Protein AF-A0A3A9GTU8-F1 (afdb_monomer)

Foldseek 3Di:
DVVVVVLVVVVVVVVCVLVVVLVVCVVPDDPVVNVVVVVVSVVVVVVSVVVVVVVVVVVPPPPPQDW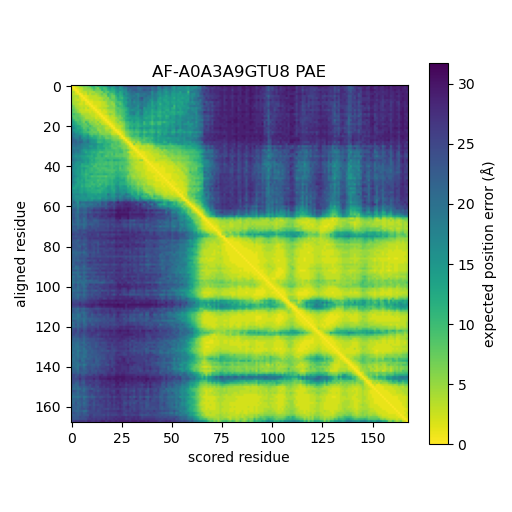DKDKAAFPDPVVLVVQLVVLLVVVVWDFDQDPNATWTWHDDQPPAWIKIWHWDQDPNNMIMITIWTGHVVGDIGYLDDDDPRVPSSVVNVVSVVVSNVRRD

pLDDT: mean 76.27, std 14.03, range [44.06, 95.0]

Nearest PDB structures (foldseek):
  4yom-assembly1_A  TM=5.605E-01  e=1.573E-02  Mus musculus
  2zfd-assembly1_B  TM=4.516E-01  e=8.638E-02  Arabidopsis thaliana
  3a3d-assembly1_A  TM=2.991E-01  e=1.726E+00  Haemophilus influenzae
  3a3e-assembly1_B  TM=2.883E-01  e=1.941E+00  Haemophilus influenzae
  3a3e-assembly1_A  TM=2.982E-01  e=3.293E+00  Haemophilus influenzae

Radius of gyration: 27.7 Å; Cα contacts (8 Å, |Δi|>4): 184; chains: 1; bounding box: 57×59×62 Å

Secondary structure (DSSP, 8-state):
-HHHHHHHHHHHHHHHHHHHHHHHHTTTS-HHHHHHHHHHHHHHHHHHHHHHHHHHHHTT-------EEEEEE-S-HHHHHHHHHHHHHHTT-EEEEETTEEEEEE--SSSS-EEEEEEEEETTTEEEEEEEEE-TTSPEE-S--SSS-HHHHHHHHHHHHHHHHHH-

Mean predicted aligned error: 14.88 Å

Structure (mmCIF, N/CA/C/O backbone):
data_AF-A0A3A9GTU8-F1
#
_entry.id   AF-A0A3A9GTU8-F1
#
loop_
_atom_site.group_PDB
_atom_site.id
_atom_site.type_symbol
_atom_site.label_atom_id
_atom_site.label_alt_id
_atom_site.label_comp_id
_atom_site.label_asym_id
_atom_site.label_entity_id
_atom_site.label_seq_id
_atom_site.pdbx_PDB_ins_code
_atom_site.Cartn_x
_atom_site.Cartn_y
_atom_site.Cartn_z
_atom_site.occupancy
_atom_site.B_iso_or_equiv
_atom_site.auth_seq_id
_atom_site.auth_comp_id
_atom_site.auth_asym_id
_atom_site.auth_atom_id
_atom_site.pdbx_PDB_model_num
ATOM 1 N N . MET A 1 1 ? 17.494 8.283 -14.395 1.00 52.06 1 MET A N 1
ATOM 2 C CA . MET A 1 1 ? 18.569 9.184 -13.925 1.00 52.06 1 MET A CA 1
ATOM 3 C C . MET A 1 1 ? 19.730 9.273 -14.920 1.00 52.06 1 MET A C 1
ATOM 5 O O . MET A 1 1 ? 20.149 10.380 -15.207 1.00 52.06 1 MET A O 1
ATOM 9 N N . PHE A 1 2 ? 20.178 8.163 -15.529 1.00 45.41 2 PHE A N 1
ATOM 10 C CA . PHE A 1 2 ? 21.281 8.154 -16.514 1.00 45.41 2 PHE A CA 1
ATOM 11 C C . PHE A 1 2 ? 21.041 8.960 -17.810 1.00 45.41 2 PHE A C 1
ATOM 13 O O . PHE A 1 2 ? 21.950 9.645 -18.264 1.00 45.41 2 PHE A O 1
ATOM 20 N N . LEU A 1 3 ? 19.826 8.956 -18.382 1.00 48.44 3 LEU A N 1
ATOM 21 C CA . LEU A 1 3 ? 19.546 9.724 -19.612 1.00 48.44 3 LEU A CA 1
ATOM 22 C C . LEU A 1 3 ? 19.610 11.252 -19.424 1.00 48.44 3 LEU A C 1
ATOM 24 O O . LEU A 1 3 ? 19.945 11.962 -20.365 1.00 48.44 3 LEU A O 1
ATOM 28 N N . ILE A 1 4 ? 19.324 11.750 -18.217 1.00 54.72 4 ILE A N 1
ATOM 29 C CA . ILE A 1 4 ? 19.334 13.190 -17.905 1.00 54.72 4 ILE A CA 1
ATOM 30 C C . ILE A 1 4 ? 20.779 13.695 -17.815 1.00 54.72 4 ILE A C 1
ATOM 32 O O . ILE A 1 4 ? 21.096 14.767 -18.319 1.00 54.72 4 ILE A O 1
ATOM 36 N N . GLY A 1 5 ? 21.677 12.890 -17.234 1.00 55.88 5 GLY A N 1
ATOM 37 C CA . GLY A 1 5 ? 23.100 13.222 -17.165 1.00 55.88 5 GLY A CA 1
ATOM 38 C C . GLY A 1 5 ? 23.725 13.359 -18.553 1.00 55.88 5 GLY A C 1
ATOM 39 O O . GLY A 1 5 ? 24.437 14.324 -18.805 1.00 55.88 5 GLY A O 1
ATOM 40 N N . LEU A 1 6 ? 23.392 12.453 -19.480 1.00 58.66 6 LEU A N 1
ATOM 41 C CA . LEU A 1 6 ? 23.924 12.492 -20.844 1.00 58.66 6 LEU A CA 1
ATOM 42 C C . LEU A 1 6 ? 23.378 13.682 -21.654 1.00 58.66 6 LEU A C 1
ATOM 44 O O . LEU A 1 6 ? 24.142 14.320 -22.373 1.00 58.66 6 LEU A O 1
ATOM 48 N N . SER A 1 7 ? 22.092 14.032 -21.505 1.00 57.00 7 SER A N 1
ATOM 49 C CA . SER A 1 7 ? 21.511 15.191 -22.201 1.00 57.00 7 SER A CA 1
ATOM 50 C C . SER A 1 7 ? 22.038 16.524 -21.665 1.00 57.00 7 SER A C 1
ATOM 52 O O . SER A 1 7 ? 22.280 17.441 -22.444 1.00 57.00 7 SER A O 1
ATOM 54 N N . MET A 1 8 ? 22.249 16.638 -20.349 1.00 57.69 8 MET A N 1
ATOM 55 C CA . MET A 1 8 ? 22.841 17.837 -19.747 1.00 57.69 8 MET A CA 1
ATOM 56 C C . MET A 1 8 ? 24.321 17.984 -20.107 1.00 57.69 8 MET A C 1
ATOM 58 O O . MET A 1 8 ? 24.771 19.098 -20.363 1.00 57.69 8 MET A O 1
ATOM 62 N N . LEU A 1 9 ? 25.064 16.873 -20.196 1.00 60.81 9 LEU A N 1
ATOM 63 C CA . LEU A 1 9 ? 26.456 16.884 -20.643 1.00 60.81 9 LEU A CA 1
ATOM 64 C C . LEU A 1 9 ? 26.561 17.314 -22.115 1.00 60.81 9 LEU A C 1
ATOM 66 O O . LEU A 1 9 ? 27.358 18.188 -22.437 1.00 60.81 9 LEU A O 1
ATOM 70 N N . LEU A 1 10 ? 25.710 16.766 -22.991 1.00 61.25 10 LEU A N 1
ATOM 71 C CA . LEU A 1 10 ? 25.649 17.150 -24.405 1.00 61.25 10 LEU A CA 1
ATOM 72 C C . LEU A 1 10 ? 25.266 18.624 -24.579 1.00 61.25 10 LEU A C 1
ATOM 74 O O . LEU A 1 10 ? 25.889 19.318 -25.375 1.00 61.25 10 LEU A O 1
ATOM 78 N N . PHE A 1 11 ? 24.312 19.134 -23.795 1.00 62.25 11 PHE A N 1
ATOM 79 C CA . PHE A 1 11 ? 23.950 20.551 -23.842 1.00 62.25 11 PHE A CA 1
ATOM 80 C C . PHE A 1 11 ? 25.057 21.462 -23.300 1.00 62.25 11 PHE A C 1
ATOM 82 O O . PHE A 1 11 ? 25.298 22.524 -23.863 1.00 62.25 11 PHE A O 1
ATOM 89 N N . SER A 1 12 ? 25.776 21.045 -22.254 1.00 62.19 12 SER A N 1
ATOM 90 C CA . SER A 1 12 ? 26.930 21.788 -21.736 1.00 62.19 12 SER A CA 1
ATOM 91 C C . SER A 1 12 ? 28.069 21.836 -22.754 1.00 62.19 12 SER A C 1
ATOM 93 O O . SER A 1 12 ? 28.661 22.892 -22.952 1.00 62.19 12 SER A O 1
ATOM 95 N N . ILE A 1 13 ? 28.358 20.718 -23.426 1.00 63.81 13 ILE A N 1
ATOM 96 C CA . ILE A 1 13 ? 29.386 20.651 -24.472 1.00 63.81 13 ILE A CA 1
ATOM 97 C C . ILE A 1 13 ? 28.963 21.508 -25.670 1.00 63.81 13 ILE A C 1
ATOM 99 O O . ILE A 1 13 ? 29.754 22.321 -26.137 1.00 63.81 13 ILE A O 1
ATOM 103 N N . CYS A 1 14 ? 27.706 21.413 -26.120 1.00 61.31 14 CYS A N 1
ATOM 104 C CA . CYS A 1 14 ? 27.183 22.272 -27.181 1.00 61.31 14 CYS A CA 1
ATOM 105 C C . CYS A 1 14 ? 27.200 23.753 -26.782 1.00 61.31 14 CYS A C 1
ATOM 107 O O . CYS A 1 14 ? 27.621 24.570 -27.582 1.00 61.31 14 CYS A O 1
ATOM 109 N N . SER A 1 15 ? 26.828 24.120 -25.556 1.00 62.31 15 SER A N 1
ATOM 110 C CA . SER A 1 15 ? 26.856 25.515 -25.094 1.00 62.31 15 SER A CA 1
ATOM 111 C C . SER A 1 15 ? 28.278 26.088 -25.092 1.00 62.31 15 SER A C 1
ATOM 113 O O . SER A 1 15 ? 28.510 27.169 -25.623 1.00 62.31 15 SER A O 1
ATOM 115 N N . VAL A 1 16 ? 29.269 25.330 -24.605 1.00 59.97 16 VAL A N 1
ATOM 116 C CA . VAL A 1 16 ? 30.681 25.749 -24.641 1.00 59.97 16 VAL A CA 1
ATOM 117 C C . VAL A 1 16 ? 31.177 25.882 -26.084 1.00 59.97 16 VAL A C 1
ATOM 119 O O . VAL A 1 16 ? 31.799 26.881 -26.428 1.00 59.97 16 VAL A O 1
ATOM 122 N N . VAL A 1 17 ? 30.846 24.932 -26.959 1.00 61.59 17 VAL A N 1
ATOM 123 C CA . VAL A 1 17 ? 31.201 24.983 -28.386 1.00 61.59 17 VAL A CA 1
ATOM 124 C C . VAL A 1 17 ? 30.539 26.187 -29.078 1.00 61.59 17 VAL A C 1
ATOM 126 O O . VAL A 1 17 ? 31.209 26.918 -29.801 1.00 61.59 17 VAL A O 1
ATOM 129 N N . PHE A 1 18 ? 29.267 26.473 -28.798 1.00 59.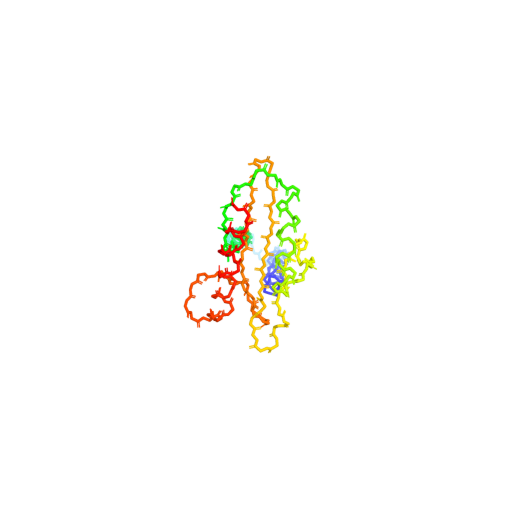53 18 PHE A N 1
ATOM 130 C CA . PHE A 1 18 ? 28.536 27.611 -29.367 1.00 59.53 18 PHE A CA 1
ATOM 131 C C . PHE A 1 18 ? 28.901 28.967 -28.743 1.00 59.53 18 PHE A C 1
ATOM 133 O O . PHE A 1 18 ? 28.657 29.980 -29.384 1.00 59.53 18 PHE A O 1
ATOM 140 N N . CYS A 1 19 ? 29.494 29.030 -27.547 1.00 59.28 19 CYS A N 1
ATOM 141 C CA . CYS A 1 19 ? 30.000 30.280 -26.962 1.00 59.28 19 CYS A CA 1
ATOM 142 C C . CYS A 1 19 ? 31.454 30.573 -27.361 1.00 59.28 19 CYS A C 1
ATOM 144 O O . CYS A 1 19 ? 31.814 31.733 -27.553 1.00 59.28 19 CYS A O 1
ATOM 146 N N . VAL A 1 20 ? 32.292 29.541 -27.511 1.00 59.38 20 VAL A N 1
ATOM 147 C CA . VAL A 1 20 ? 33.724 29.695 -27.824 1.00 59.38 20 VAL A CA 1
ATOM 148 C C . VAL A 1 20 ? 33.960 29.883 -29.326 1.00 59.38 20 VAL A C 1
ATOM 150 O O . VAL A 1 20 ? 34.835 30.657 -29.711 1.00 59.38 20 VAL A O 1
ATOM 153 N N . ILE A 1 21 ? 33.158 29.245 -30.189 1.00 60.31 21 ILE A N 1
ATOM 154 C CA . ILE A 1 21 ? 33.299 29.377 -31.647 1.00 60.31 21 ILE A CA 1
ATOM 155 C C . ILE A 1 21 ? 33.042 30.818 -32.129 1.00 60.31 21 ILE A C 1
ATOM 157 O O . ILE A 1 21 ? 33.896 31.342 -32.842 1.00 60.31 21 ILE A O 1
ATOM 161 N N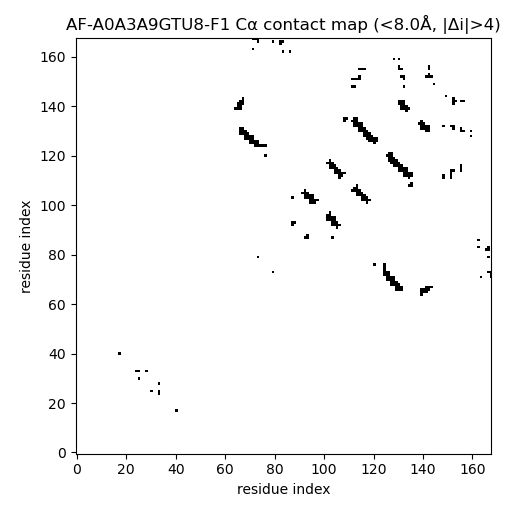 . PRO A 1 22 ? 31.967 31.527 -31.730 1.00 56.47 22 PRO A N 1
ATOM 162 C CA . PRO A 1 22 ? 31.764 32.920 -32.133 1.00 56.47 22 PRO A CA 1
ATOM 163 C C . PRO A 1 22 ? 32.879 33.850 -31.649 1.00 56.47 22 PRO A C 1
ATOM 165 O O . PRO A 1 22 ? 33.265 34.751 -32.386 1.00 56.47 22 PRO A O 1
ATOM 168 N N . LEU A 1 23 ? 33.443 33.593 -30.460 1.00 57.34 23 LEU A N 1
ATOM 169 C CA . LEU A 1 23 ? 34.553 34.369 -29.894 1.00 57.34 23 LEU A CA 1
ATOM 170 C C . LEU A 1 23 ? 35.857 34.213 -30.704 1.00 57.34 23 LEU A C 1
ATOM 172 O O . LEU A 1 23 ? 36.655 35.143 -30.796 1.00 57.34 23 LEU A O 1
ATOM 176 N N . PHE A 1 24 ? 36.068 33.046 -31.321 1.00 55.31 24 PHE A N 1
ATOM 177 C CA . PHE A 1 24 ? 37.182 32.800 -32.244 1.00 55.31 24 PHE A CA 1
ATOM 178 C C . PHE A 1 24 ? 36.911 33.346 -33.658 1.00 55.31 24 PHE A C 1
ATOM 180 O O . PHE A 1 24 ? 37.821 33.845 -34.323 1.00 55.31 24 PHE A O 1
ATOM 187 N N . LEU A 1 25 ? 35.658 33.300 -34.118 1.00 55.06 25 LEU A N 1
ATOM 188 C CA . LEU A 1 25 ? 35.251 33.793 -35.440 1.00 55.06 25 LEU A CA 1
ATOM 189 C C . LEU A 1 25 ? 35.268 35.329 -35.530 1.00 55.06 25 LEU A C 1
ATOM 191 O O . LEU A 1 25 ? 35.516 35.868 -36.608 1.00 55.06 25 LEU A O 1
ATOM 195 N N . THR A 1 26 ? 35.108 36.049 -34.411 1.00 57.25 26 THR A N 1
ATOM 196 C CA . THR A 1 26 ? 35.245 37.519 -34.368 1.00 57.25 26 THR A CA 1
ATOM 197 C C . THR A 1 26 ? 36.651 38.030 -34.696 1.00 57.25 26 THR A C 1
ATOM 199 O O . THR A 1 26 ? 36.802 39.211 -34.998 1.00 57.25 26 THR A O 1
ATOM 202 N N . GLY A 1 27 ? 37.673 37.165 -34.658 1.00 59.22 27 GLY A N 1
ATOM 203 C CA . GLY A 1 27 ? 39.050 37.515 -35.023 1.00 59.22 27 GLY A CA 1
ATOM 204 C C . GLY A 1 27 ? 39.421 37.255 -36.488 1.00 59.22 27 GLY A C 1
ATOM 205 O O . GLY A 1 27 ? 40.486 37.688 -36.915 1.00 59.22 27 GLY A O 1
ATOM 206 N N . THR A 1 28 ? 38.587 36.540 -37.255 1.00 58.59 28 THR A N 1
ATOM 207 C CA . THR A 1 28 ? 38.963 36.014 -38.588 1.00 58.59 28 THR A CA 1
ATOM 208 C C . THR A 1 28 ? 37.931 36.256 -39.693 1.00 58.59 28 THR A C 1
ATOM 210 O O . THR A 1 28 ? 38.286 36.189 -40.868 1.00 58.59 28 THR A O 1
ATOM 213 N N . LEU A 1 29 ? 36.674 36.572 -39.358 1.00 60.91 29 LEU A N 1
ATOM 214 C CA . LEU A 1 29 ? 35.593 36.797 -40.326 1.00 60.91 29 LEU A CA 1
ATOM 215 C C . LEU A 1 29 ? 35.184 38.269 -40.428 1.00 60.91 29 LEU A C 1
ATOM 217 O O . LEU A 1 29 ? 35.202 39.011 -39.447 1.00 60.91 29 LEU A O 1
ATOM 221 N N . SER A 1 30 ? 34.774 38.685 -41.634 1.00 67.94 30 SER A N 1
ATOM 222 C CA . SER A 1 30 ? 34.242 40.032 -41.871 1.00 67.94 30 SER A CA 1
ATOM 223 C C . SER A 1 30 ? 33.013 40.299 -40.994 1.00 67.94 30 SER A C 1
ATOM 225 O O . SER A 1 30 ? 32.159 39.424 -40.821 1.00 67.94 30 SER A O 1
ATOM 227 N N . LYS A 1 31 ? 32.899 41.535 -40.489 1.00 64.69 31 LYS A N 1
ATOM 228 C CA . LYS A 1 31 ? 31.788 42.011 -39.645 1.00 64.69 31 LYS A CA 1
ATOM 229 C C . LYS A 1 31 ? 30.419 41.760 -40.283 1.00 64.69 31 LYS A C 1
ATOM 231 O O . LYS A 1 31 ? 29.464 41.467 -39.567 1.00 64.69 31 LYS A O 1
ATOM 236 N N . ASP A 1 32 ? 30.352 41.794 -41.612 1.00 69.75 32 ASP A N 1
ATOM 237 C CA . ASP A 1 32 ? 29.121 41.551 -42.364 1.00 69.75 32 ASP A CA 1
ATOM 238 C C . ASP A 1 32 ? 28.647 40.101 -42.210 1.00 69.75 32 ASP A C 1
ATOM 240 O O . ASP A 1 32 ? 27.475 39.856 -41.948 1.00 69.75 32 ASP A O 1
ATOM 244 N N . ILE A 1 33 ? 29.560 39.127 -42.266 1.00 66.69 33 ILE A N 1
ATOM 245 C CA . ILE A 1 33 ? 29.230 37.698 -42.132 1.00 66.69 33 ILE A CA 1
ATOM 246 C C . ILE A 1 33 ? 28.790 37.379 -40.698 1.00 66.69 33 ILE A C 1
ATOM 248 O O . ILE A 1 33 ? 27.854 36.609 -40.483 1.00 66.69 33 ILE A O 1
ATOM 252 N N . ILE A 1 34 ? 29.424 38.014 -39.710 1.00 64.62 34 ILE A N 1
ATOM 253 C CA . ILE A 1 34 ? 29.072 37.862 -38.293 1.00 64.62 34 ILE A CA 1
ATOM 254 C C . ILE A 1 34 ? 27.650 38.383 -38.035 1.00 64.62 34 ILE A C 1
ATOM 256 O O . ILE A 1 34 ? 26.880 37.730 -37.328 1.00 64.62 34 ILE A O 1
ATOM 260 N N . ALA A 1 35 ? 27.268 39.505 -38.653 1.00 68.44 35 ALA A N 1
ATOM 261 C CA . ALA A 1 35 ? 25.926 40.070 -38.530 1.00 68.44 35 ALA A CA 1
ATOM 262 C C . ALA A 1 35 ? 24.828 39.134 -39.070 1.00 68.44 35 ALA A C 1
ATOM 264 O O . ALA A 1 35 ? 23.750 39.065 -38.482 1.00 68.44 35 ALA A O 1
ATOM 265 N N . TYR A 1 36 ? 25.109 38.363 -40.128 1.00 70.25 36 TYR A N 1
ATOM 266 C CA . TYR A 1 36 ? 24.171 37.364 -40.659 1.00 70.25 36 TYR A CA 1
ATOM 267 C C . TYR A 1 36 ? 24.106 36.080 -39.824 1.00 70.25 36 TYR A C 1
ATOM 269 O O . TYR A 1 36 ? 23.062 35.430 -39.770 1.00 70.25 36 TYR A O 1
ATOM 277 N N . LEU A 1 37 ? 25.199 35.708 -39.154 1.00 66.94 37 LEU A N 1
ATOM 278 C CA . LEU A 1 37 ? 25.303 34.432 -38.445 1.00 66.94 37 LEU A CA 1
ATOM 279 C C . LEU A 1 37 ? 24.798 34.505 -36.989 1.00 66.94 37 LEU A C 1
ATOM 281 O O . LEU A 1 37 ? 24.222 33.541 -36.482 1.00 66.94 37 LEU A O 1
ATOM 285 N N . MET A 1 38 ? 24.943 35.659 -36.326 1.00 69.75 38 MET A N 1
ATOM 286 C CA . MET A 1 38 ? 24.437 35.897 -34.964 1.00 69.75 38 MET A CA 1
ATOM 287 C C . MET A 1 38 ? 22.936 35.601 -34.759 1.00 69.75 38 MET A C 1
ATOM 289 O O . MET A 1 38 ? 22.613 34.915 -33.785 1.00 69.75 38 MET A O 1
ATOM 293 N N . PRO A 1 39 ? 22.000 36.049 -35.623 1.00 76.81 39 PRO A N 1
ATOM 294 C CA . PRO A 1 39 ? 20.579 35.768 -35.419 1.00 76.81 39 PRO A CA 1
ATOM 295 C C . PRO A 1 39 ? 20.265 34.272 -35.535 1.00 76.81 39 PRO A C 1
ATOM 297 O O . PRO A 1 39 ? 19.444 33.764 -34.775 1.00 76.81 39 PRO A O 1
ATOM 300 N N . PHE A 1 40 ? 20.956 33.540 -36.415 1.00 75.56 40 PHE A N 1
ATOM 301 C CA . PHE A 1 40 ? 20.782 32.093 -36.565 1.00 75.56 40 PHE A CA 1
ATOM 302 C C . PHE A 1 40 ? 21.184 31.335 -35.290 1.00 75.56 40 PHE A C 1
ATOM 304 O O . PHE A 1 40 ? 20.450 30.465 -34.816 1.00 75.56 40 PHE A O 1
ATOM 311 N N . PHE A 1 41 ? 22.308 31.717 -34.678 1.00 72.69 41 PHE A N 1
ATOM 312 C CA . PHE A 1 41 ? 22.745 31.143 -33.406 1.00 72.69 41 PHE A CA 1
ATOM 313 C C . PHE A 1 41 ? 21.819 31.486 -32.239 1.00 72.69 41 PHE A C 1
ATOM 315 O O . PHE A 1 41 ? 21.546 30.620 -31.405 1.00 72.69 41 PHE A O 1
ATOM 322 N N . ALA A 1 42 ? 21.282 32.707 -32.205 1.00 76.19 42 ALA A N 1
ATOM 323 C CA . ALA A 1 42 ? 20.292 33.093 -31.207 1.00 76.19 42 ALA A CA 1
ATOM 324 C C . ALA A 1 42 ? 19.030 32.217 -31.303 1.00 76.19 42 ALA A C 1
ATOM 326 O O . ALA A 1 42 ? 18.565 31.705 -30.287 1.00 76.19 42 ALA A O 1
ATOM 327 N N . VAL A 1 43 ? 18.518 31.961 -32.514 1.00 80.56 43 VAL A N 1
ATOM 328 C CA . VAL A 1 43 ? 17.347 31.086 -32.715 1.00 80.56 43 VAL A CA 1
ATOM 329 C C . VAL A 1 43 ? 17.616 29.655 -32.236 1.00 80.56 43 VAL A C 1
ATOM 331 O O . VAL A 1 43 ? 16.786 29.087 -31.525 1.00 80.56 43 VAL A O 1
ATOM 334 N N . LEU A 1 44 ? 18.781 29.082 -32.554 1.00 75.50 44 LEU A N 1
ATOM 335 C CA . LEU A 1 44 ? 19.155 27.738 -32.092 1.00 75.50 44 LEU A CA 1
ATOM 336 C C . LEU A 1 44 ? 19.223 27.642 -30.562 1.00 75.50 44 LEU A C 1
ATOM 338 O O . LEU A 1 44 ? 18.762 26.654 -29.985 1.00 75.50 44 LEU A O 1
ATOM 342 N N . PHE A 1 45 ? 19.741 28.678 -29.900 1.00 75.75 45 PHE A N 1
ATOM 343 C CA . PHE A 1 45 ? 19.804 28.729 -28.442 1.00 75.75 45 PHE A CA 1
ATOM 344 C C . PHE A 1 45 ? 18.408 28.781 -27.806 1.00 75.75 45 PHE A C 1
ATOM 346 O O . PHE A 1 45 ? 18.138 28.049 -26.853 1.00 75.75 45 PHE A O 1
ATOM 353 N N . ILE A 1 46 ? 17.493 29.581 -28.367 1.00 79.12 46 ILE A N 1
ATOM 354 C CA . ILE A 1 46 ? 16.103 29.662 -27.893 1.00 79.12 46 ILE A CA 1
ATOM 355 C C . ILE A 1 46 ? 15.382 28.319 -28.062 1.00 79.12 46 ILE A C 1
ATOM 357 O O . ILE A 1 46 ? 14.731 27.859 -27.124 1.00 79.12 46 ILE A O 1
ATOM 361 N N . ILE A 1 47 ? 15.539 27.646 -29.206 1.00 76.88 47 ILE A N 1
ATOM 362 C CA . ILE A 1 47 ? 14.937 26.323 -29.440 1.00 76.88 47 ILE A CA 1
ATOM 363 C C . ILE A 1 47 ? 15.472 25.296 -28.429 1.00 76.88 47 ILE A C 1
ATOM 365 O O . ILE A 1 47 ? 14.692 24.545 -27.838 1.00 76.88 47 ILE A O 1
ATOM 369 N N . GLY A 1 48 ? 16.785 25.293 -28.177 1.00 74.44 48 GLY A N 1
ATOM 370 C CA . GLY A 1 48 ? 17.408 24.417 -27.182 1.00 74.44 48 GLY A CA 1
ATOM 371 C C . GLY A 1 48 ? 16.900 24.674 -25.759 1.00 74.44 48 GLY A C 1
ATOM 372 O O . GLY A 1 48 ? 16.530 23.734 -25.053 1.00 74.44 48 GLY A O 1
ATOM 373 N N . ALA A 1 49 ? 16.812 25.944 -25.353 1.00 75.69 49 ALA A N 1
ATOM 374 C CA . ALA A 1 49 ? 16.314 26.337 -24.037 1.00 75.69 49 ALA A CA 1
ATOM 375 C C . ALA A 1 49 ? 14.836 25.951 -23.829 1.00 75.69 49 ALA A C 1
ATOM 377 O O . ALA A 1 49 ? 14.484 25.405 -22.782 1.00 75.69 49 ALA A O 1
ATOM 378 N N . VAL A 1 50 ? 13.980 26.160 -24.838 1.00 79.56 50 VAL A N 1
ATOM 379 C CA . VAL A 1 50 ? 12.559 25.765 -24.801 1.00 79.56 50 VAL A CA 1
ATOM 380 C C . VAL A 1 50 ? 12.407 24.242 -24.730 1.00 79.56 50 VAL A C 1
ATOM 382 O O . VAL A 1 50 ? 11.593 23.743 -23.952 1.00 79.56 50 VAL A O 1
ATOM 385 N N . GLY A 1 51 ? 13.223 23.487 -25.475 1.00 73.19 51 GLY A N 1
ATOM 386 C CA . GLY A 1 51 ? 13.232 22.022 -25.422 1.00 73.19 51 GLY A CA 1
ATOM 387 C C . GLY A 1 51 ? 13.586 21.479 -24.033 1.00 73.19 51 GLY A C 1
ATOM 388 O O . GLY A 1 51 ? 12.915 20.579 -23.526 1.00 73.19 51 GLY A O 1
ATOM 389 N N . ILE A 1 52 ? 14.587 22.067 -23.372 1.00 68.19 52 ILE A N 1
ATOM 390 C CA . ILE A 1 52 ? 14.958 21.698 -21.996 1.00 68.19 52 ILE A CA 1
ATOM 391 C C . ILE A 1 52 ? 13.844 22.056 -21.011 1.00 68.19 52 ILE A C 1
ATOM 393 O O . ILE A 1 52 ? 13.507 21.237 -20.155 1.00 68.19 52 ILE A O 1
ATOM 397 N N . ALA A 1 53 ? 13.242 23.242 -21.143 1.00 68.00 53 ALA A N 1
ATOM 398 C CA . ALA A 1 53 ? 12.138 23.668 -20.289 1.00 68.00 53 ALA A CA 1
ATOM 399 C C . ALA A 1 53 ? 10.930 22.718 -20.399 1.00 68.00 53 ALA A C 1
ATOM 401 O O . ALA A 1 53 ? 10.379 22.304 -19.380 1.00 68.00 53 ALA A O 1
ATOM 402 N N . LEU A 1 54 ? 10.569 22.286 -21.613 1.00 64.06 54 LEU A N 1
ATOM 403 C CA . LEU A 1 54 ? 9.499 21.306 -21.842 1.00 64.06 54 LEU A CA 1
ATOM 404 C C . LEU A 1 54 ? 9.806 19.942 -21.204 1.00 64.06 54 LEU A C 1
ATOM 406 O O . LEU A 1 54 ? 8.930 19.340 -20.580 1.00 64.06 54 LEU A O 1
ATOM 410 N N . MET A 1 55 ? 11.052 19.471 -21.299 1.00 61.00 55 MET A N 1
ATOM 411 C CA . MET A 1 55 ? 11.479 18.212 -20.674 1.00 61.00 55 MET A CA 1
ATOM 412 C C . MET A 1 55 ? 11.489 18.299 -19.138 1.00 61.00 55 MET A C 1
ATOM 414 O O . MET A 1 55 ? 11.102 17.341 -18.468 1.00 61.00 55 MET A O 1
ATOM 418 N N . ALA A 1 56 ? 11.867 19.449 -18.569 1.00 60.75 56 ALA A N 1
ATOM 419 C CA . ALA A 1 56 ? 11.815 19.695 -17.127 1.00 60.75 56 ALA A CA 1
ATOM 420 C C . ALA A 1 56 ? 10.371 19.711 -16.596 1.00 60.75 56 ALA A C 1
ATOM 422 O O . ALA A 1 56 ? 10.090 19.117 -15.553 1.00 60.75 56 ALA A O 1
ATOM 423 N N . VAL A 1 57 ? 9.436 20.315 -17.340 1.00 58.62 57 VAL A N 1
ATOM 424 C CA . VAL A 1 57 ? 8.005 20.317 -16.991 1.00 58.62 57 VAL A CA 1
ATOM 425 C C . VAL A 1 57 ? 7.398 18.913 -17.134 1.00 58.62 57 VAL A C 1
ATOM 427 O O . VAL A 1 57 ? 6.618 18.490 -16.279 1.00 58.62 57 VAL A O 1
ATOM 430 N N . GLY A 1 58 ? 7.811 18.138 -18.144 1.00 53.41 58 GLY A N 1
ATOM 431 C CA . GLY A 1 58 ? 7.341 16.764 -18.367 1.00 53.41 58 GLY A CA 1
ATOM 432 C C . GLY A 1 58 ? 7.713 15.767 -17.259 1.00 53.41 58 GLY A C 1
ATOM 433 O O . GLY A 1 58 ? 6.986 14.800 -17.026 1.00 53.41 58 GLY A O 1
ATOM 434 N N . LEU A 1 59 ? 8.803 16.003 -16.521 1.00 49.22 59 LEU A N 1
ATOM 435 C CA . LEU A 1 59 ? 9.241 15.131 -15.421 1.00 49.22 59 LEU A CA 1
ATOM 436 C C . LEU A 1 59 ? 8.515 15.388 -14.093 1.00 49.22 59 LEU A C 1
ATOM 438 O O . LEU A 1 59 ? 8.642 14.582 -13.170 1.00 49.22 59 LEU A O 1
ATOM 442 N N . CYS A 1 60 ? 7.703 16.445 -13.998 1.00 48.38 60 CYS A N 1
ATOM 443 C CA . CYS A 1 60 ? 6.855 16.692 -12.830 1.00 48.38 60 CYS A CA 1
ATOM 444 C C . CYS A 1 60 ? 5.488 15.989 -12.928 1.00 48.38 60 CYS A C 1
ATOM 446 O O . CYS A 1 60 ? 4.571 16.256 -12.151 1.00 48.38 60 CYS A O 1
ATOM 448 N N . VAL A 1 61 ? 5.333 15.030 -13.845 1.00 45.94 61 VAL A N 1
ATOM 449 C CA . VAL A 1 61 ? 4.247 14.055 -13.746 1.00 45.94 61 VAL A CA 1
ATOM 450 C C . VAL A 1 61 ? 4.620 13.077 -12.634 1.00 45.94 61 VAL A C 1
ATOM 452 O O . VAL A 1 61 ? 5.231 12.034 -12.872 1.00 45.94 61 VAL A O 1
ATOM 455 N N . LYS A 1 62 ? 4.242 13.404 -11.390 1.00 44.06 62 LYS A N 1
ATOM 456 C CA . LYS A 1 62 ? 4.106 12.411 -10.314 1.00 44.06 62 LYS A CA 1
ATOM 457 C C . LYS A 1 62 ? 3.324 11.239 -10.906 1.00 44.06 62 LYS A C 1
ATOM 459 O O . LYS A 1 62 ? 2.124 11.366 -11.146 1.00 44.06 62 LYS A O 1
ATOM 464 N N . ARG A 1 63 ? 3.986 10.109 -11.186 1.00 47.78 63 ARG A N 1
ATOM 465 C CA . ARG A 1 63 ? 3.290 8.874 -11.566 1.00 47.7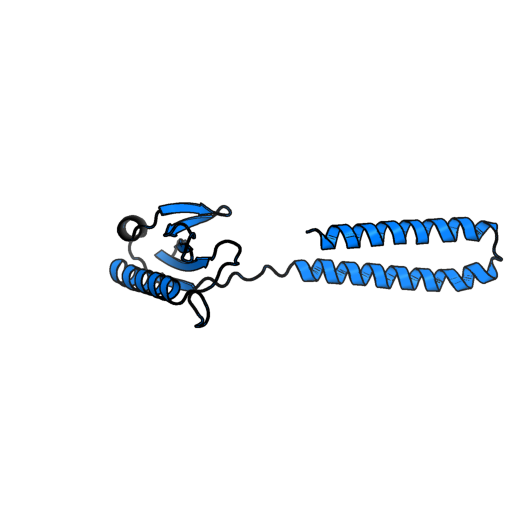8 63 ARG A CA 1
ATOM 466 C C . ARG A 1 63 ? 2.288 8.592 -10.459 1.00 47.78 63 ARG A C 1
ATOM 468 O O . ARG A 1 63 ? 2.675 8.243 -9.348 1.00 47.78 63 ARG A O 1
ATOM 475 N N . LYS A 1 64 ? 1.007 8.805 -10.757 1.00 47.44 64 LYS A N 1
ATOM 476 C CA . LYS A 1 64 ? -0.098 8.519 -9.853 1.00 47.44 64 LYS A CA 1
ATOM 477 C C . LYS A 1 64 ? -0.073 7.019 -9.596 1.00 47.44 64 LYS A C 1
ATOM 479 O O . LYS A 1 64 ? -0.436 6.229 -10.465 1.00 47.44 64 LYS A O 1
ATOM 484 N N . ILE A 1 65 ? 0.447 6.642 -8.437 1.00 60.06 65 ILE A N 1
ATOM 485 C CA . ILE A 1 65 ? 0.503 5.259 -7.990 1.00 60.06 65 ILE A CA 1
ATOM 486 C C . ILE A 1 65 ? -0.948 4.783 -7.882 1.00 60.06 65 ILE A C 1
ATOM 488 O O . ILE A 1 65 ? -1.741 5.353 -7.132 1.00 60.06 65 ILE A O 1
ATOM 492 N N . LYS A 1 66 ? -1.327 3.784 -8.681 1.00 70.25 66 LYS A N 1
ATOM 493 C CA . LYS A 1 66 ? -2.673 3.212 -8.639 1.00 70.25 66 LYS A CA 1
ATOM 494 C C . LYS A 1 66 ? -2.707 2.211 -7.485 1.00 70.25 66 LYS A C 1
ATOM 496 O O . LYS A 1 66 ? -2.332 1.059 -7.655 1.00 70.25 66 LYS A O 1
ATOM 501 N N . ARG A 1 67 ? -3.081 2.670 -6.292 1.00 86.00 67 ARG A N 1
ATOM 502 C CA . ARG A 1 67 ? -3.448 1.804 -5.160 1.00 86.00 67 ARG A CA 1
ATOM 503 C C . ARG A 1 67 ? -4.968 1.706 -5.125 1.00 86.00 67 ARG A C 1
ATOM 505 O O . ARG A 1 67 ? -5.655 2.674 -5.454 1.00 86.00 67 ARG A O 1
ATOM 512 N N . THR A 1 68 ? -5.500 0.549 -4.753 1.00 86.69 68 THR A N 1
ATOM 513 C CA . THR A 1 68 ? -6.945 0.400 -4.561 1.00 86.69 68 THR A CA 1
ATOM 514 C C . THR A 1 68 ? -7.277 0.840 -3.145 1.00 86.69 68 THR A C 1
ATOM 516 O O . THR A 1 68 ? -6.881 0.171 -2.196 1.00 86.69 68 THR A O 1
ATOM 519 N N . THR A 1 69 ? -7.978 1.963 -3.003 1.00 88.25 69 THR A N 1
ATOM 520 C CA . THR A 1 69 ? -8.337 2.530 -1.698 1.00 88.25 69 THR A CA 1
ATOM 521 C C . THR A 1 69 ? -9.825 2.378 -1.445 1.00 88.25 69 THR A C 1
ATOM 523 O O . THR A 1 69 ? -10.636 2.761 -2.288 1.00 88.25 69 THR A O 1
ATOM 526 N N . VAL A 1 70 ? -10.184 1.871 -0.268 1.00 87.62 70 VAL A N 1
ATOM 527 C CA . VAL A 1 70 ? -11.567 1.834 0.205 1.00 87.62 70 VAL A CA 1
ATOM 528 C C . VAL A 1 70 ? -11.708 2.682 1.462 1.00 87.62 70 VAL A C 1
ATOM 530 O O . VAL A 1 70 ? -10.825 2.684 2.320 1.00 87.62 70 VAL A O 1
ATOM 533 N N . LYS A 1 71 ? -12.811 3.428 1.537 1.00 88.62 71 LYS A N 1
ATOM 534 C CA . LYS A 1 71 ? -13.153 4.282 2.675 1.00 88.62 71 LYS A CA 1
ATOM 535 C C . LYS A 1 71 ? -14.086 3.528 3.612 1.00 88.62 71 LYS A C 1
ATOM 537 O O . LYS A 1 71 ? -15.034 2.901 3.144 1.00 88.62 71 LYS A O 1
ATOM 542 N N . VAL A 1 72 ? -13.823 3.619 4.907 1.00 85.88 72 VAL A N 1
ATOM 543 C CA . VAL A 1 72 ? -14.569 2.937 5.966 1.00 85.88 72 VAL A CA 1
ATOM 544 C C . VAL A 1 72 ? -14.878 3.958 7.055 1.00 85.88 72 VAL A C 1
ATOM 546 O O . VAL A 1 72 ? -13.966 4.620 7.543 1.00 85.88 72 VAL A O 1
ATOM 549 N N . ALA A 1 73 ? -16.150 4.129 7.408 1.00 83.62 73 ALA A N 1
ATOM 550 C CA . ALA A 1 73 ? -16.530 4.966 8.543 1.00 83.62 73 ALA A CA 1
ATOM 551 C C . ALA A 1 73 ? -16.286 4.189 9.844 1.00 83.62 73 ALA A C 1
ATOM 553 O O . ALA A 1 73 ? -16.618 3.010 9.927 1.00 83.62 73 ALA A O 1
ATOM 554 N N . CYS A 1 74 ? -15.697 4.832 10.850 1.00 79.31 74 CYS A N 1
ATOM 555 C CA . CYS A 1 74 ? -15.292 4.200 12.103 1.00 79.31 74 CYS A CA 1
ATOM 556 C C . CYS A 1 74 ? -15.820 5.009 13.288 1.00 79.31 74 CYS A C 1
ATOM 558 O O . CYS A 1 74 ? -15.550 6.195 13.398 1.00 79.31 74 CYS A O 1
ATOM 560 N N . SER A 1 75 ? -16.537 4.387 14.219 1.00 73.69 75 SER A N 1
ATOM 561 C CA . SER A 1 75 ? -17.080 5.085 15.396 1.00 73.69 75 SER A CA 1
ATOM 562 C C . SER A 1 75 ? -16.002 5.472 16.422 1.00 73.69 75 SER A C 1
ATOM 564 O O . SER A 1 75 ? -16.078 6.540 17.030 1.00 73.69 75 SER A O 1
ATOM 566 N N . GLN A 1 76 ? -14.992 4.615 16.606 1.00 80.75 76 GLN A N 1
ATOM 567 C CA . GLN A 1 76 ? -13.895 4.777 17.568 1.00 80.75 76 GLN A CA 1
ATOM 568 C C . GLN A 1 76 ? -12.553 4.432 16.904 1.00 80.75 76 GLN A C 1
ATOM 570 O O . GLN A 1 76 ? -12.289 3.267 16.590 1.00 80.75 76 GLN A O 1
ATOM 575 N N . ILE A 1 77 ? -11.689 5.432 16.694 1.00 82.62 77 ILE A N 1
ATOM 576 C CA . ILE A 1 77 ? -10.408 5.267 15.979 1.00 82.62 77 ILE A CA 1
ATOM 577 C C . ILE A 1 77 ? -9.459 4.312 16.721 1.00 82.62 77 ILE A C 1
ATOM 579 O O . ILE A 1 77 ? -8.907 3.405 16.104 1.00 82.62 77 ILE A O 1
ATOM 583 N N . GLU A 1 78 ? -9.290 4.468 18.036 1.00 85.56 78 GLU A N 1
ATOM 584 C CA . GLU A 1 78 ? -8.316 3.685 18.816 1.00 85.56 78 GLU A CA 1
ATOM 585 C C . GLU A 1 78 ? -8.671 2.193 18.883 1.00 85.56 78 GLU A C 1
ATOM 587 O O . GLU A 1 78 ? -7.817 1.320 18.699 1.00 85.56 78 GLU A O 1
ATOM 592 N N . GLU A 1 79 ? -9.950 1.883 19.109 1.00 86.75 79 GLU A N 1
ATOM 593 C CA . GLU A 1 79 ? -10.441 0.505 19.103 1.00 86.75 79 GLU A CA 1
ATOM 594 C C . GLU A 1 79 ? -10.316 -0.115 17.708 1.00 86.75 79 GLU A C 1
ATOM 596 O O . GLU A 1 79 ? -9.837 -1.244 17.565 1.00 86.75 79 GLU A O 1
ATOM 601 N N . THR A 1 80 ? -10.672 0.650 16.673 1.00 87.56 80 THR A N 1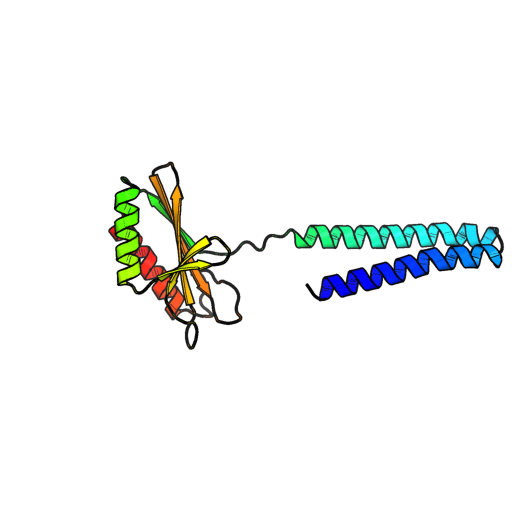
ATOM 602 C CA . THR A 1 80 ? -10.534 0.230 15.277 1.00 87.56 80 THR A CA 1
ATOM 603 C C . THR A 1 80 ? -9.081 -0.078 14.937 1.00 87.56 80 THR A C 1
ATOM 605 O O . THR A 1 80 ? -8.786 -1.138 14.389 1.00 87.56 80 THR A O 1
ATOM 608 N N . GLN A 1 81 ? -8.148 0.800 15.304 1.00 88.38 81 GLN A N 1
ATOM 609 C CA . GLN A 1 81 ? -6.724 0.616 15.038 1.00 88.38 81 GLN A CA 1
ATOM 610 C C . GLN A 1 81 ? -6.185 -0.673 15.671 1.00 88.38 81 GLN A C 1
ATOM 612 O O . GLN A 1 81 ? -5.394 -1.386 15.042 1.00 88.38 81 GLN A O 1
ATOM 617 N N . ARG A 1 82 ? -6.638 -1.010 16.885 1.00 90.31 82 ARG A N 1
ATOM 618 C CA . ARG A 1 82 ? -6.280 -2.263 17.561 1.00 90.31 82 ARG A CA 1
ATOM 619 C C . ARG A 1 82 ? -6.818 -3.481 16.808 1.00 90.31 82 ARG A C 1
ATOM 621 O O . ARG A 1 82 ? -6.033 -4.362 16.461 1.00 90.31 82 ARG A O 1
ATOM 628 N N . LYS A 1 83 ? -8.118 -3.492 16.479 1.00 91.25 83 LYS A N 1
ATOM 629 C CA . LYS A 1 83 ? -8.769 -4.579 15.720 1.00 91.25 83 LYS A CA 1
ATOM 630 C C . LYS A 1 83 ? -8.109 -4.800 14.359 1.00 91.25 83 LYS A C 1
ATOM 632 O O . LYS A 1 83 ? -7.809 -5.934 13.994 1.00 91.25 83 LYS A O 1
ATOM 637 N N . VAL A 1 84 ? -7.817 -3.718 13.636 1.00 91.69 84 VAL A N 1
ATOM 638 C CA . VAL A 1 84 ? -7.129 -3.754 12.336 1.00 91.69 84 VAL A CA 1
ATOM 639 C C . VAL A 1 84 ? -5.736 -4.370 12.477 1.00 91.69 84 VAL A C 1
ATOM 641 O O . VAL A 1 84 ? -5.365 -5.254 11.704 1.00 91.69 84 VAL A O 1
ATOM 644 N N . SER A 1 85 ? -4.969 -3.945 13.483 1.00 92.19 85 SER A N 1
ATOM 645 C CA . SER A 1 85 ? -3.611 -4.451 13.716 1.00 92.19 85 SER A CA 1
ATOM 646 C C . SER A 1 85 ? -3.608 -5.943 14.064 1.00 92.19 85 SER A C 1
ATOM 648 O O . SER A 1 85 ? -2.791 -6.705 13.543 1.00 92.19 85 SER A O 1
ATOM 650 N N . GLU A 1 86 ? -4.540 -6.385 14.911 1.00 93.62 86 GLU A N 1
ATOM 651 C CA . GLU A 1 86 ? -4.711 -7.797 15.263 1.00 93.62 86 GLU A CA 1
ATOM 652 C C . GLU A 1 86 ? -5.128 -8.644 14.058 1.00 93.62 86 GLU A C 1
ATOM 654 O O . GLU A 1 86 ? -4.536 -9.701 13.816 1.00 93.62 86 GLU A O 1
ATOM 659 N N . PHE A 1 87 ? -6.088 -8.158 13.268 1.00 93.56 87 PHE A N 1
ATOM 660 C CA . PHE A 1 87 ? -6.551 -8.811 12.047 1.00 93.56 87 PHE A CA 1
ATOM 661 C C . PHE A 1 87 ? -5.406 -9.019 11.050 1.00 93.56 87 PHE A C 1
ATOM 663 O O . PHE A 1 87 ? -5.155 -10.140 10.599 1.00 93.56 87 PHE A O 1
ATOM 670 N N . LEU A 1 88 ? -4.659 -7.955 10.742 1.00 93.19 88 LEU A N 1
ATOM 671 C CA . LEU A 1 88 ? -3.560 -8.003 9.780 1.00 93.19 88 LEU A CA 1
ATOM 672 C C . LEU A 1 88 ? -2.442 -8.936 10.257 1.00 93.19 88 LEU A C 1
ATOM 674 O O . LEU A 1 88 ? -1.942 -9.754 9.478 1.00 93.19 88 LEU A O 1
ATOM 678 N N . ARG A 1 89 ? -2.108 -8.901 11.552 1.00 93.69 89 ARG A N 1
ATOM 679 C CA . ARG A 1 89 ? -1.128 -9.820 12.143 1.00 93.69 89 ARG A CA 1
ATOM 680 C C . ARG A 1 89 ? -1.584 -11.277 12.053 1.00 93.69 89 ARG A C 1
ATOM 682 O O . ARG A 1 89 ? -0.785 -12.135 11.683 1.00 93.69 89 ARG A O 1
ATOM 689 N N . LYS A 1 90 ? -2.866 -11.562 12.316 1.00 93.88 90 LYS A N 1
ATOM 690 C CA . LYS A 1 90 ? -3.460 -12.906 12.179 1.00 93.88 90 LYS A CA 1
ATOM 691 C C . LYS A 1 90 ? -3.389 -13.424 10.739 1.00 93.88 90 LYS A C 1
ATOM 693 O O . LYS A 1 90 ? -3.177 -14.614 10.526 1.00 93.88 90 LYS A O 1
ATOM 698 N N . LYS A 1 91 ? -3.510 -12.536 9.750 1.00 91.00 91 LYS A N 1
ATOM 699 C CA . LYS A 1 91 ? -3.360 -12.848 8.316 1.00 91.00 91 LYS A CA 1
ATOM 700 C C . LYS A 1 91 ? -1.896 -12.946 7.856 1.00 91.00 91 LYS A C 1
ATOM 702 O O . LYS A 1 91 ? -1.638 -13.197 6.680 1.00 91.00 91 LYS A O 1
ATOM 707 N N . GLY A 1 92 ? -0.931 -12.769 8.762 1.00 91.62 92 GLY A N 1
ATOM 708 C CA . GLY A 1 92 ? 0.499 -12.886 8.474 1.00 91.62 92 GLY A CA 1
ATOM 709 C C . GLY A 1 92 ? 1.123 -11.633 7.855 1.00 91.62 92 GLY A C 1
ATOM 710 O O . GLY A 1 92 ? 2.202 -11.718 7.264 1.00 91.62 92 GLY A O 1
ATOM 711 N N . TYR A 1 93 ? 0.463 -10.478 7.963 1.00 93.81 93 TYR A N 1
ATOM 712 C CA . TYR A 1 93 ? 1.065 -9.197 7.618 1.00 93.81 93 TYR A CA 1
ATOM 713 C C . TYR A 1 93 ? 1.983 -8.711 8.742 1.00 93.81 93 TYR A C 1
ATOM 715 O O . TYR A 1 93 ? 1.709 -8.893 9.928 1.00 93.81 93 TYR A O 1
ATOM 723 N N . LYS A 1 94 ? 3.072 -8.051 8.355 1.00 93.62 94 LYS A N 1
ATOM 724 C CA . LYS A 1 94 ? 4.034 -7.412 9.253 1.00 93.62 94 LYS A CA 1
ATOM 725 C C . LYS A 1 94 ? 4.048 -5.914 8.983 1.00 93.62 94 LYS A C 1
ATOM 727 O O . LYS A 1 94 ? 4.117 -5.512 7.822 1.00 93.62 94 LYS A O 1
ATOM 732 N N . SER A 1 95 ? 3.987 -5.110 10.040 1.00 92.94 95 SER A N 1
ATOM 733 C CA . SER A 1 95 ? 4.166 -3.661 9.936 1.00 92.94 95 SER A CA 1
ATOM 734 C C . SER A 1 95 ? 5.627 -3.358 9.617 1.00 92.94 95 SER A C 1
ATOM 736 O O . SER A 1 95 ? 6.526 -3.862 10.291 1.00 92.94 95 SER A O 1
ATOM 738 N N . ILE A 1 96 ? 5.854 -2.583 8.565 1.00 92.75 96 ILE A N 1
ATOM 739 C CA . ILE A 1 96 ? 7.168 -2.129 8.126 1.00 92.75 96 ILE A CA 1
ATOM 740 C C . ILE A 1 96 ? 7.072 -0.681 7.657 1.00 92.75 96 ILE A C 1
ATOM 742 O O . ILE A 1 96 ? 6.013 -0.218 7.234 1.00 92.75 96 ILE A O 1
ATOM 746 N N . THR A 1 97 ? 8.198 0.018 7.658 1.00 91.25 97 THR A N 1
ATOM 747 C CA . THR A 1 97 ? 8.299 1.334 7.031 1.00 91.25 97 THR A CA 1
ATOM 748 C C . THR A 1 97 ? 8.942 1.168 5.654 1.00 91.25 97 THR A C 1
ATOM 750 O O . THR A 1 97 ? 10.119 0.829 5.555 1.00 91.25 97 THR A O 1
ATOM 753 N N . GLU A 1 98 ? 8.181 1.384 4.580 1.00 82.50 98 GLU A N 1
ATOM 754 C CA . GLU A 1 98 ? 8.690 1.415 3.200 1.00 82.50 98 GLU A CA 1
ATOM 755 C C . GLU A 1 98 ? 8.458 2.813 2.616 1.00 82.50 98 GLU A C 1
ATOM 757 O O . GLU A 1 98 ? 7.374 3.375 2.735 1.00 82.50 98 GLU A O 1
ATOM 762 N N . HIS A 1 99 ? 9.482 3.396 1.986 1.00 81.94 99 HIS A N 1
ATOM 763 C CA . HIS A 1 99 ? 9.399 4.726 1.360 1.00 81.94 99 HIS A CA 1
ATOM 764 C C . HIS A 1 99 ? 8.916 5.857 2.298 1.00 81.94 99 HIS A C 1
ATOM 766 O O . HIS A 1 99 ? 8.313 6.825 1.843 1.00 81.94 99 HIS A O 1
ATOM 772 N N . GLY A 1 100 ? 9.192 5.747 3.604 1.00 83.38 100 GLY A N 1
ATOM 773 C CA . GLY A 1 100 ? 8.756 6.719 4.616 1.00 83.38 100 GLY A CA 1
ATOM 774 C C . GLY A 1 100 ? 7.293 6.574 5.047 1.00 83.38 100 GLY A C 1
ATOM 775 O O . GLY A 1 100 ? 6.824 7.350 5.873 1.00 83.38 100 GLY A O 1
ATOM 776 N N . GLU A 1 101 ? 6.575 5.576 4.527 1.00 86.69 101 GLU A N 1
ATOM 777 C CA . GLU A 1 101 ? 5.206 5.252 4.915 1.00 86.69 101 GLU A CA 1
ATOM 778 C C . GLU A 1 101 ? 5.186 3.980 5.772 1.00 86.69 101 GLU A C 1
ATOM 780 O O . GLU A 1 101 ? 5.860 2.994 5.462 1.00 86.69 101 GLU A O 1
ATOM 785 N N . ASN A 1 102 ? 4.376 3.973 6.833 1.00 91.50 102 ASN A N 1
ATOM 786 C CA . ASN A 1 102 ? 4.099 2.755 7.591 1.00 91.50 102 ASN A CA 1
ATOM 787 C C . ASN A 1 102 ? 3.060 1.920 6.841 1.00 91.50 102 ASN A C 1
ATOM 789 O O . ASN A 1 102 ? 1.929 2.358 6.617 1.00 91.50 102 ASN A O 1
ATOM 793 N N . VAL A 1 103 ? 3.460 0.719 6.438 1.00 93.44 103 VAL A N 1
ATOM 794 C CA . VAL A 1 103 ? 2.663 -0.194 5.622 1.00 93.44 103 VAL A CA 1
ATOM 795 C C . VAL A 1 103 ? 2.711 -1.602 6.198 1.00 93.44 103 VAL A C 1
ATOM 797 O O . VAL A 1 103 ? 3.665 -2.016 6.851 1.00 93.44 103 VAL A O 1
ATOM 800 N N . TRP A 1 104 ? 1.675 -2.375 5.921 1.00 95.00 104 TRP A N 1
ATOM 801 C CA . TRP A 1 104 ? 1.578 -3.779 6.274 1.00 95.00 104 TRP A CA 1
ATOM 802 C C . TRP A 1 104 ? 1.964 -4.625 5.071 1.00 95.00 104 TRP A C 1
ATOM 804 O O . TRP A 1 104 ? 1.292 -4.588 4.040 1.00 95.00 104 TRP A O 1
ATOM 814 N N . LYS A 1 105 ? 3.028 -5.415 5.204 1.00 93.38 105 LYS A N 1
ATOM 815 C CA . LYS A 1 105 ? 3.548 -6.286 4.147 1.00 93.38 105 LYS A CA 1
ATOM 816 C C . LYS A 1 105 ? 3.328 -7.752 4.473 1.00 93.38 105 LYS A C 1
ATOM 818 O O . LYS A 1 105 ? 3.599 -8.199 5.585 1.00 93.38 105 LYS A O 1
ATOM 823 N N . CYS A 1 106 ? 2.909 -8.522 3.478 1.00 91.31 106 CYS A N 1
ATOM 824 C CA . CYS A 1 106 ? 2.816 -9.975 3.554 1.00 91.31 106 CYS A CA 1
ATOM 825 C C . CYS A 1 106 ? 3.503 -10.621 2.339 1.00 91.31 106 CYS A C 1
ATOM 827 O O . CYS A 1 106 ? 3.271 -10.226 1.194 1.00 91.31 106 CYS A O 1
ATOM 829 N N . GLY A 1 107 ? 4.319 -11.647 2.596 1.00 84.69 107 GLY A N 1
ATOM 830 C CA . GLY A 1 107 ? 5.085 -12.376 1.580 1.00 84.69 107 GLY A CA 1
ATOM 831 C C . GLY A 1 107 ? 6.499 -11.827 1.347 1.00 84.69 107 GLY A C 1
ATOM 832 O O . GLY A 1 107 ? 6.782 -10.653 1.580 1.00 84.69 107 GLY A O 1
ATOM 833 N N . VAL A 1 108 ? 7.395 -12.708 0.891 1.00 73.38 108 VAL A N 1
ATOM 834 C CA . VAL A 1 108 ? 8.834 -12.429 0.684 1.00 73.38 108 VAL A CA 1
ATOM 835 C C . VAL A 1 108 ? 9.209 -12.141 -0.772 1.00 73.38 108 VAL A C 1
ATOM 837 O O . VAL A 1 108 ? 10.344 -11.780 -1.050 1.00 73.38 108 VAL A O 1
ATOM 840 N N . GLY A 1 109 ? 8.276 -12.290 -1.717 1.00 64.94 109 GLY A N 1
ATOM 841 C CA . GLY A 1 109 ? 8.522 -11.959 -3.123 1.00 64.94 109 GLY A CA 1
ATOM 842 C C . GLY A 1 109 ? 9.196 -13.050 -3.966 1.00 64.94 109 GLY A C 1
ATOM 843 O O . GLY A 1 109 ? 9.276 -12.878 -5.175 1.00 64.94 109 GLY A O 1
ATOM 844 N N . PHE A 1 110 ? 9.682 -14.149 -3.370 1.00 61.72 110 PHE A N 1
ATOM 845 C CA . PHE A 1 110 ? 10.586 -15.099 -4.048 1.00 61.72 110 PHE A CA 1
ATOM 846 C C . PHE A 1 110 ? 9.938 -15.871 -5.216 1.00 61.72 110 PHE A C 1
ATOM 848 O O . PHE A 1 110 ? 10.546 -16.006 -6.269 1.00 61.72 110 PHE A O 1
ATOM 855 N N . LEU A 1 111 ? 8.691 -16.334 -5.052 1.00 65.00 111 LEU A N 1
ATOM 856 C CA . LEU A 1 111 ? 7.906 -17.007 -6.110 1.00 65.00 111 LEU A CA 1
ATOM 857 C C . LEU A 1 111 ? 6.584 -16.292 -6.429 1.00 65.00 111 LEU A C 1
ATOM 859 O O . LEU A 1 111 ? 5.932 -16.577 -7.428 1.00 65.00 111 LEU A O 1
ATOM 863 N N . THR A 1 112 ? 6.145 -15.386 -5.555 1.00 72.50 112 THR A N 1
ATOM 864 C CA . THR A 1 112 ? 4.832 -14.729 -5.617 1.00 72.50 112 THR A CA 1
ATOM 865 C C . THR A 1 112 ? 4.974 -13.244 -5.310 1.00 72.50 112 THR A C 1
ATOM 867 O O . THR A 1 112 ? 5.921 -12.837 -4.643 1.00 72.50 112 THR A O 1
ATOM 870 N N . ALA A 1 113 ? 4.044 -12.414 -5.790 1.00 84.00 113 ALA A N 1
ATOM 871 C CA . ALA A 1 113 ? 4.076 -10.980 -5.513 1.00 84.00 113 ALA A CA 1
ATOM 872 C C . ALA A 1 113 ? 3.918 -10.681 -4.016 1.00 84.00 113 ALA A C 1
ATOM 874 O O . ALA A 1 113 ? 3.113 -11.304 -3.321 1.00 84.00 113 ALA A O 1
ATOM 875 N N . MET A 1 114 ? 4.655 -9.679 -3.543 1.00 89.75 114 MET A N 1
ATOM 876 C CA . MET A 1 114 ? 4.493 -9.110 -2.211 1.00 89.75 114 MET A CA 1
ATOM 877 C C . MET A 1 114 ? 3.168 -8.352 -2.143 1.00 89.75 114 MET A C 1
ATOM 879 O O . MET A 1 114 ? 2.808 -7.618 -3.067 1.00 89.75 114 MET A O 1
ATOM 883 N N . LYS A 1 115 ? 2.446 -8.544 -1.044 1.00 91.56 115 LYS A N 1
ATOM 884 C CA . LYS A 1 115 ? 1.139 -7.944 -0.783 1.00 91.56 115 LYS A CA 1
ATOM 885 C C . LYS A 1 115 ? 1.297 -6.809 0.214 1.00 91.56 115 LYS A C 1
ATOM 887 O O . LYS A 1 115 ? 1.969 -6.992 1.230 1.00 91.56 115 LYS A O 1
ATOM 892 N N . TYR A 1 116 ? 0.635 -5.691 -0.048 1.00 92.25 116 TYR A N 1
ATOM 893 C CA . TYR A 1 116 ? 0.740 -4.488 0.765 1.00 92.25 116 TYR A CA 1
ATOM 894 C C . TYR A 1 116 ? -0.633 -3.926 1.114 1.00 92.25 116 TYR A C 1
ATOM 896 O O . TYR A 1 116 ? -1.532 -3.909 0.271 1.00 92.25 116 TYR A O 1
ATOM 904 N N . ILE A 1 117 ? -0.773 -3.467 2.358 1.00 93.50 117 ILE A N 1
ATOM 905 C CA . ILE A 1 117 ? -1.939 -2.745 2.869 1.00 93.50 117 ILE A CA 1
ATOM 906 C C . ILE A 1 117 ? -1.445 -1.527 3.659 1.00 93.50 117 ILE A C 1
ATOM 908 O O . ILE A 1 117 ? -0.596 -1.653 4.536 1.00 93.50 117 ILE A O 1
ATOM 912 N N . LYS A 1 118 ? -1.983 -0.343 3.382 1.00 93.56 118 LYS A N 1
ATOM 913 C CA . LYS A 1 118 ? -1.768 0.885 4.157 1.00 93.56 118 LYS A CA 1
ATOM 914 C C . LYS A 1 118 ? -3.080 1.289 4.812 1.00 93.56 118 LYS A C 1
ATOM 916 O O . LYS A 1 118 ? -4.122 1.247 4.161 1.00 93.56 118 LYS A O 1
ATOM 921 N N . ILE A 1 119 ? -3.002 1.678 6.078 1.00 91.44 119 ILE A N 1
ATOM 922 C CA . ILE A 1 119 ? -4.136 2.152 6.870 1.00 91.44 119 ILE A CA 1
ATOM 923 C C . ILE A 1 119 ? -3.859 3.600 7.245 1.00 91.44 119 ILE A C 1
ATOM 925 O O . ILE A 1 119 ? -2.812 3.891 7.820 1.00 91.44 119 ILE A O 1
ATOM 929 N N . GLU A 1 120 ? -4.783 4.495 6.920 1.00 89.94 120 GLU A N 1
ATOM 930 C CA . GLU A 1 120 ? -4.717 5.905 7.297 1.00 89.94 120 GLU A CA 1
ATOM 931 C C . GLU A 1 120 ? -6.011 6.292 8.005 1.00 89.94 120 GLU A C 1
ATOM 933 O O . GLU A 1 120 ? -7.102 6.032 7.500 1.00 89.94 120 GLU A O 1
ATOM 938 N N . PHE A 1 121 ? -5.885 6.904 9.178 1.00 87.44 121 PHE A N 1
ATOM 939 C CA . PHE A 1 121 ? -7.014 7.423 9.939 1.00 87.44 121 PHE A CA 1
ATOM 940 C C . PHE A 1 121 ? -7.101 8.930 9.739 1.00 87.44 121 PHE A C 1
ATOM 942 O O 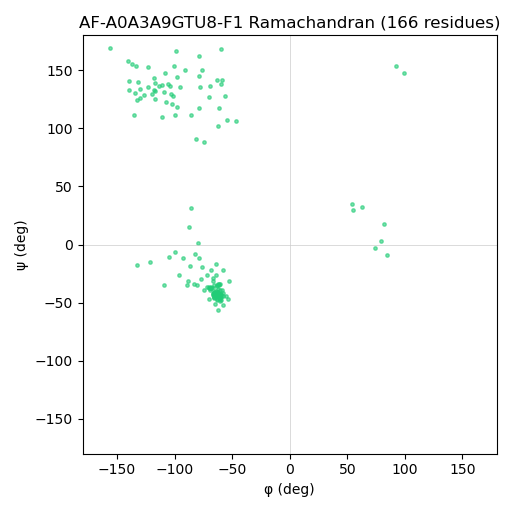. PHE A 1 121 ? -6.123 9.653 9.932 1.00 87.44 121 PHE A O 1
ATOM 949 N N . GLU A 1 122 ? -8.276 9.402 9.350 1.00 85.69 122 GLU A N 1
ATOM 950 C CA . GLU A 1 122 ? -8.577 10.818 9.211 1.00 85.69 122 GLU A CA 1
ATOM 951 C C . GLU A 1 122 ? -9.356 11.313 10.435 1.00 85.69 122 GLU A C 1
ATOM 953 O O . GLU A 1 122 ? -10.072 10.553 11.089 1.00 85.69 122 GLU A O 1
ATOM 958 N N . LYS A 1 123 ? -9.243 12.613 10.732 1.00 79.19 123 LYS A N 1
ATOM 959 C CA . LYS A 1 123 ? -9.884 13.251 11.898 1.00 79.19 123 LYS A CA 1
ATOM 960 C C . LYS A 1 123 ? -11.408 13.098 11.915 1.00 79.19 123 LYS A C 1
ATOM 962 O O . LYS A 1 123 ? -12.012 13.157 12.977 1.00 79.19 123 LYS A O 1
ATOM 967 N N . ASN A 1 124 ? -12.015 12.856 10.757 1.00 80.38 124 ASN A N 1
ATOM 968 C CA . ASN A 1 124 ? -13.457 12.690 10.594 1.00 80.38 124 ASN A CA 1
ATOM 969 C C . ASN A 1 124 ? -13.906 11.249 10.856 1.00 80.38 124 ASN A C 1
ATOM 971 O O . ASN A 1 124 ? -14.835 10.775 10.201 1.00 80.38 124 ASN A O 1
ATOM 975 N N . ASN A 1 125 ? -13.228 10.525 11.756 1.00 82.12 125 ASN A N 1
ATOM 976 C CA . ASN A 1 125 ? -13.606 9.157 12.103 1.00 82.12 125 ASN A CA 1
ATOM 977 C C . ASN A 1 125 ? -13.706 8.247 10.861 1.00 82.12 125 ASN A C 1
ATOM 979 O O . ASN A 1 125 ? -14.561 7.375 10.752 1.00 82.12 125 ASN A O 1
ATOM 983 N N . THR A 1 126 ? -12.840 8.490 9.877 1.00 85.75 126 THR A N 1
ATOM 984 C CA . THR A 1 126 ? -12.828 7.771 8.602 1.00 85.75 126 THR A CA 1
ATOM 985 C C . THR A 1 126 ? -11.482 7.088 8.441 1.00 85.75 126 THR A C 1
ATOM 987 O O . THR A 1 126 ? -10.433 7.713 8.593 1.00 85.75 126 THR A O 1
ATOM 990 N N . MET A 1 127 ? -11.511 5.800 8.127 1.00 88.69 127 MET A N 1
ATOM 991 C CA . MET A 1 127 ? -10.339 4.995 7.824 1.00 88.69 127 MET A CA 1
ATOM 992 C C . MET A 1 127 ? -10.235 4.779 6.314 1.00 88.69 127 MET A C 1
ATOM 994 O O . MET A 1 127 ? -11.177 4.336 5.654 1.00 88.69 127 MET A O 1
ATOM 998 N N . PHE A 1 128 ? -9.056 5.048 5.767 1.00 90.19 128 PHE A N 1
ATOM 999 C CA . PHE A 1 128 ? -8.689 4.731 4.396 1.00 90.19 128 PHE A CA 1
ATOM 1000 C C . PHE A 1 128 ? -7.811 3.491 4.392 1.00 90.19 128 PHE A C 1
ATOM 1002 O O . PHE A 1 128 ? -6.729 3.465 4.978 1.00 90.19 128 PHE A O 1
ATOM 1009 N N . VAL A 1 129 ? -8.277 2.462 3.695 1.00 91.44 129 VAL A N 1
ATOM 1010 C CA . VAL A 1 129 ? -7.558 1.203 3.542 1.00 91.44 129 VAL A CA 1
ATOM 1011 C C . VAL A 1 129 ? -7.101 1.095 2.096 1.00 91.44 129 VAL A C 1
ATOM 1013 O O . VAL A 1 129 ? -7.918 0.925 1.194 1.00 91.44 129 VAL A O 1
ATOM 1016 N N . SER A 1 130 ? -5.795 1.214 1.864 1.00 91.12 130 SER A N 1
ATOM 1017 C CA . SER A 1 130 ? -5.191 1.149 0.529 1.00 91.12 130 SER A CA 1
ATOM 1018 C C . SER A 1 130 ? -4.440 -0.163 0.334 1.00 91.12 130 SER A C 1
ATOM 1020 O O . SER A 1 130 ? -3.517 -0.446 1.088 1.00 91.12 130 SER A O 1
ATOM 1022 N N . GLY A 1 131 ? -4.786 -0.948 -0.685 1.00 91.69 131 GLY A N 1
ATOM 1023 C CA . GLY A 1 131 ? -4.133 -2.219 -1.010 1.00 91.69 131 GLY A CA 1
ATOM 1024 C C . GLY A 1 131 ? -3.476 -2.226 -2.391 1.00 91.69 131 GLY A C 1
ATOM 1025 O O . GLY A 1 131 ? -3.993 -1.632 -3.342 1.00 91.69 131 GLY A O 1
ATOM 1026 N N . TRP A 1 132 ? -2.328 -2.900 -2.503 1.00 91.81 132 TRP A N 1
ATOM 1027 C CA . TRP A 1 132 ? -1.611 -3.115 -3.766 1.00 91.81 132 TRP A CA 1
ATOM 1028 C C . TRP A 1 132 ? -0.705 -4.350 -3.702 1.00 91.81 132 TRP A C 1
ATOM 1030 O O . TRP A 1 132 ? -0.470 -4.933 -2.639 1.00 91.81 132 TRP A O 1
ATOM 1040 N N . VAL A 1 133 ? -0.191 -4.765 -4.860 1.00 90.25 133 VAL A N 1
ATOM 1041 C CA . VAL A 1 133 ? 0.800 -5.843 -4.974 1.00 90.25 133 VAL A CA 1
ATOM 1042 C C . VAL A 1 133 ? 2.057 -5.348 -5.683 1.00 90.25 133 VAL A C 1
ATOM 1044 O O . VAL A 1 133 ? 2.005 -4.433 -6.503 1.00 90.25 133 VAL A O 1
ATOM 1047 N N . ARG A 1 134 ? 3.204 -5.962 -5.387 1.00 86.81 134 ARG A N 1
ATOM 1048 C CA . ARG A 1 134 ? 4.480 -5.661 -6.048 1.00 86.81 134 ARG A CA 1
ATOM 1049 C C . ARG A 1 134 ? 5.265 -6.938 -6.315 1.00 86.81 134 ARG A C 1
ATOM 1051 O O . ARG A 1 134 ? 5.428 -7.773 -5.429 1.00 86.81 134 ARG A O 1
ATOM 1058 N N . VAL A 1 135 ? 5.786 -7.076 -7.529 1.00 83.75 135 VAL A N 1
ATOM 1059 C CA . VAL A 1 135 ? 6.707 -8.162 -7.909 1.00 83.75 135 VAL A CA 1
ATOM 1060 C C . VAL A 1 135 ? 8.149 -7.702 -7.680 1.00 83.75 135 VAL A C 1
ATOM 1062 O O . VAL A 1 135 ? 8.434 -6.508 -7.788 1.00 83.75 135 VAL A O 1
ATOM 1065 N N . ILE A 1 136 ? 9.067 -8.621 -7.366 1.00 80.25 136 ILE A N 1
ATOM 1066 C CA . ILE A 1 136 ? 10.503 -8.304 -7.308 1.00 80.25 136 ILE A CA 1
ATOM 1067 C C . ILE A 1 136 ? 10.943 -7.725 -8.662 1.00 80.25 136 ILE A C 1
ATOM 1069 O O . ILE A 1 136 ? 10.648 -8.294 -9.708 1.00 80.25 136 ILE A O 1
ATOM 1073 N N . GLY A 1 137 ? 11.595 -6.560 -8.646 1.00 75.44 137 GLY A N 1
ATOM 1074 C CA . GLY A 1 137 ? 12.007 -5.844 -9.862 1.00 75.44 137 GLY A CA 1
ATOM 1075 C C . GLY A 1 137 ? 10.871 -5.155 -10.635 1.00 75.44 137 GLY A C 1
ATOM 1076 O O . GLY A 1 137 ? 11.136 -4.464 -11.614 1.00 75.44 137 GLY A O 1
ATOM 1077 N N . GLY A 1 138 ? 9.617 -5.301 -10.193 1.00 75.94 138 GLY A N 1
ATOM 1078 C CA . GLY A 1 138 ? 8.443 -4.676 -10.798 1.00 75.94 138 GLY A CA 1
ATOM 1079 C C . GLY A 1 138 ? 7.973 -3.404 -10.083 1.00 75.94 138 GLY A C 1
ATOM 1080 O O . GLY A 1 138 ? 8.349 -3.112 -8.942 1.00 75.94 138 GLY A O 1
ATOM 1081 N N . ASN A 1 139 ? 7.097 -2.663 -10.765 1.00 8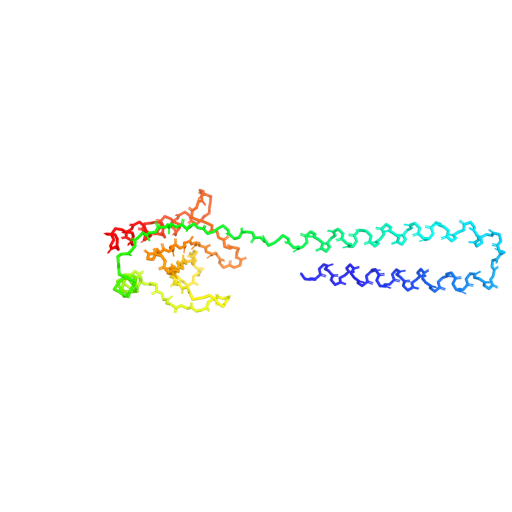0.62 139 ASN A N 1
ATOM 1082 C CA . ASN A 1 139 ? 6.373 -1.522 -10.196 1.00 80.62 139 ASN A CA 1
ATOM 1083 C C . ASN A 1 139 ? 5.183 -1.980 -9.331 1.00 80.62 139 ASN A C 1
ATOM 1085 O O . ASN A 1 139 ? 4.721 -3.118 -9.450 1.00 80.62 139 ASN A O 1
ATOM 1089 N N . GLU A 1 140 ? 4.676 -1.083 -8.479 1.00 83.81 140 GLU A N 1
ATOM 1090 C CA . GLU A 1 140 ? 3.420 -1.291 -7.745 1.00 83.81 140 GLU A CA 1
ATOM 1091 C C . GLU A 1 140 ? 2.247 -1.479 -8.718 1.00 83.81 140 GLU A C 1
ATOM 1093 O O . GLU A 1 140 ? 2.138 -0.767 -9.720 1.00 83.81 140 GLU A O 1
ATOM 1098 N N . GLN A 1 141 ? 1.369 -2.435 -8.416 1.00 83.81 141 GLN A N 1
ATOM 1099 C CA . GLN A 1 141 ? 0.153 -2.704 -9.176 1.00 83.81 141 GLN A CA 1
ATOM 1100 C C . GLN A 1 141 ? -1.074 -2.617 -8.271 1.00 83.81 141 GLN A C 1
ATOM 1102 O O . GLN A 1 141 ? -1.099 -3.194 -7.180 1.00 83.81 141 GLN A O 1
ATOM 1107 N N . ASP A 1 142 ? -2.107 -1.948 -8.771 1.00 86.06 142 ASP A N 1
ATOM 1108 C CA . ASP A 1 142 ? -3.443 -1.950 -8.184 1.00 86.06 142 ASP A CA 1
ATOM 1109 C C . ASP A 1 142 ? -4.029 -3.365 -8.111 1.00 86.06 142 ASP A C 1
ATOM 1111 O O . ASP A 1 142 ? -3.532 -4.326 -8.706 1.00 86.06 142 ASP A O 1
ATOM 1115 N N . LEU A 1 143 ? -5.125 -3.497 -7.369 1.00 82.38 143 LEU A N 1
ATOM 1116 C CA . LEU A 1 143 ? -5.863 -4.754 -7.291 1.00 82.38 143 LEU A CA 1
ATOM 1117 C C . LEU A 1 143 ? -6.764 -4.971 -8.515 1.00 82.38 143 LEU A C 1
ATOM 1119 O O . LEU A 1 143 ? -7.247 -6.083 -8.719 1.00 82.38 143 LEU A O 1
ATOM 1123 N N . SER A 1 144 ? -6.957 -3.944 -9.348 1.00 73.25 144 SER A N 1
ATOM 1124 C CA . SER A 1 144 ? -7.642 -4.043 -10.638 1.00 73.25 144 SER A CA 1
ATOM 1125 C C . SER A 1 144 ? -6.759 -4.693 -11.714 1.00 73.25 144 SER A C 1
ATOM 1127 O O . SER A 1 144 ? -5.532 -4.613 -11.696 1.00 73.25 144 SER A O 1
ATOM 1129 N N . GLY A 1 145 ? -7.392 -5.375 -12.670 1.00 64.81 145 GLY A N 1
ATOM 1130 C CA . GLY A 1 145 ? -6.727 -5.964 -13.838 1.00 64.81 145 GLY A CA 1
ATOM 1131 C C . GLY A 1 145 ? -6.423 -7.465 -13.735 1.00 64.81 145 GLY A C 1
ATOM 1132 O O . GLY A 1 145 ? -6.144 -8.004 -12.665 1.00 64.81 145 GLY A O 1
ATOM 1133 N N . THR A 1 146 ? -6.473 -8.135 -14.890 1.00 58.06 146 THR A N 1
ATOM 1134 C CA . THR A 1 146 ? -6.621 -9.601 -14.997 1.00 58.06 146 THR A CA 1
ATOM 1135 C C . THR A 1 146 ? -5.336 -10.346 -15.384 1.00 58.06 146 THR A C 1
ATOM 1137 O O . THR A 1 146 ? -5.293 -11.567 -15.297 1.00 58.06 146 THR A O 1
ATOM 1140 N N . PHE A 1 147 ? -4.270 -9.656 -15.798 1.00 58.66 147 PHE A N 1
ATOM 1141 C CA . PHE A 1 147 ? -3.203 -10.316 -16.567 1.00 58.66 147 PHE A CA 1
ATOM 1142 C C . PHE A 1 147 ? -1.991 -10.799 -15.751 1.00 58.66 147 PHE A C 1
ATOM 1144 O O . PHE A 1 147 ? -1.348 -11.762 -16.152 1.00 58.66 147 PHE A O 1
ATOM 1151 N N . VAL A 1 148 ? -1.673 -10.191 -14.599 1.00 65.44 148 VAL A N 1
ATOM 1152 C CA . VAL A 1 148 ? -0.495 -10.563 -13.784 1.00 65.44 148 VAL A CA 1
ATOM 1153 C C . VAL A 1 148 ? -0.854 -10.527 -12.294 1.00 65.44 148 VAL A C 1
ATOM 1155 O O . VAL A 1 148 ? -1.592 -9.648 -11.849 1.00 65.44 148 VAL A O 1
ATOM 1158 N N . CYS A 1 149 ? -0.347 -11.490 -11.514 1.00 72.88 149 CYS A N 1
ATOM 1159 C CA . CYS A 1 149 ? -0.525 -11.554 -10.054 1.00 72.88 149 CYS A CA 1
ATOM 1160 C C . CYS A 1 149 ? -1.984 -11.707 -9.570 1.00 72.88 149 CYS A C 1
ATOM 1162 O O . CYS A 1 149 ? -2.329 -11.259 -8.478 1.00 72.88 149 CYS A O 1
ATOM 1164 N N . VAL A 1 150 ? -2.839 -12.390 -10.339 1.00 81.88 150 VAL A N 1
ATOM 1165 C CA . VAL A 1 150 ? -4.275 -12.553 -10.030 1.00 81.88 150 VAL A CA 1
ATOM 1166 C C . VAL A 1 150 ? -4.523 -13.161 -8.647 1.00 81.88 150 VAL A C 1
ATOM 1168 O O . VAL A 1 150 ? -5.371 -12.672 -7.907 1.00 81.88 150 VAL A O 1
ATOM 1171 N N . VAL A 1 151 ? -3.780 -14.207 -8.271 1.00 85.00 151 VAL A N 1
ATOM 1172 C CA . VAL A 1 151 ? -3.948 -14.881 -6.971 1.00 85.00 151 VAL A CA 1
ATOM 1173 C C . VAL A 1 151 ? -3.654 -13.940 -5.794 1.00 85.00 151 VAL A C 1
ATOM 1175 O O . VAL A 1 151 ? -4.554 -13.737 -4.974 1.00 85.00 151 VAL A O 1
ATOM 1178 N N . PRO A 1 152 ? -2.464 -13.309 -5.692 1.00 85.12 152 PRO A N 1
ATOM 1179 C CA . PRO A 1 152 ? -2.200 -12.374 -4.603 1.00 85.12 152 PRO A CA 1
ATOM 1180 C C . PRO A 1 152 ? -3.126 -11.150 -4.642 1.00 85.12 152 PRO A C 1
ATOM 1182 O O . PRO A 1 152 ? -3.568 -10.727 -3.578 1.00 85.12 152 PRO A O 1
ATOM 1185 N N . LYS A 1 153 ? -3.516 -10.638 -5.823 1.00 87.69 153 LYS A N 1
ATOM 1186 C CA . LYS A 1 153 ? -4.511 -9.552 -5.938 1.00 87.69 153 LYS A CA 1
ATOM 1187 C C . LYS A 1 153 ? -5.868 -9.943 -5.345 1.00 87.69 153 LYS A C 1
ATOM 1189 O O . LYS A 1 153 ? -6.410 -9.214 -4.519 1.00 87.69 153 LYS A O 1
ATOM 1194 N N . LYS A 1 154 ? -6.389 -11.124 -5.704 1.00 87.19 154 LYS A N 1
ATOM 1195 C CA . LYS A 1 154 ? -7.637 -11.670 -5.143 1.00 87.19 154 LYS A CA 1
ATOM 1196 C C . LYS A 1 154 ? -7.545 -11.878 -3.636 1.00 87.19 154 LYS A C 1
ATOM 1198 O O . LYS A 1 154 ? -8.543 -11.736 -2.940 1.00 87.19 154 LYS A O 1
ATOM 1203 N N . GLN A 1 155 ? -6.374 -12.244 -3.122 1.00 87.81 155 GLN A N 1
ATOM 1204 C CA . GLN A 1 155 ? -6.200 -12.402 -1.685 1.00 87.81 155 GLN A CA 1
ATOM 1205 C C . GLN A 1 155 ? -6.227 -11.065 -0.951 1.00 87.81 155 GLN A C 1
ATOM 1207 O O . GLN A 1 155 ? -6.992 -10.945 -0.004 1.00 87.81 155 GLN A O 1
ATOM 1212 N N . VAL A 1 156 ? -5.497 -10.053 -1.433 1.00 90.31 156 VAL A N 1
ATOM 1213 C CA . VAL A 1 156 ? -5.555 -8.710 -0.832 1.00 90.31 156 VAL A CA 1
ATOM 1214 C C . VAL A 1 156 ? -6.978 -8.163 -0.884 1.00 90.31 156 VAL A C 1
ATOM 1216 O O . VAL A 1 156 ? -7.453 -7.647 0.116 1.00 90.31 156 VAL A O 1
ATOM 1219 N N . MET A 1 157 ? -7.695 -8.330 -2.000 1.00 89.50 157 MET A N 1
ATOM 1220 C CA . MET A 1 157 ? -9.090 -7.889 -2.089 1.00 89.50 157 MET A CA 1
ATOM 1221 C C . MET A 1 157 ? -9.983 -8.569 -1.041 1.00 89.50 157 MET A C 1
ATOM 1223 O O . MET A 1 157 ? -10.761 -7.892 -0.380 1.00 89.50 157 MET A O 1
ATOM 1227 N N . ARG A 1 158 ? -9.840 -9.888 -0.845 1.00 90.69 158 ARG A N 1
ATOM 1228 C CA . ARG A 1 158 ? -10.571 -10.614 0.208 1.00 90.69 158 ARG A CA 1
ATOM 1229 C C . ARG A 1 158 ? -10.236 -10.088 1.599 1.00 90.69 158 ARG A C 1
ATOM 1231 O O . ARG A 1 158 ? -11.150 -9.845 2.376 1.00 90.69 158 ARG A O 1
ATOM 1238 N N . ASP A 1 159 ? -8.954 -9.871 1.883 1.00 92.06 159 ASP A N 1
ATOM 1239 C CA . ASP A 1 159 ? -8.505 -9.353 3.177 1.00 92.06 159 ASP A CA 1
ATOM 1240 C C . ASP A 1 159 ? -9.048 -7.930 3.428 1.00 92.06 159 ASP A C 1
ATOM 1242 O O . ASP A 1 159 ? -9.427 -7.619 4.553 1.00 92.06 159 ASP A O 1
ATOM 1246 N N . LEU A 1 160 ? -9.157 -7.084 2.393 1.00 90.50 160 LEU A N 1
ATOM 1247 C CA . LEU A 1 160 ? -9.774 -5.751 2.483 1.00 90.50 160 LEU A CA 1
ATOM 1248 C C . LEU A 1 160 ? -11.279 -5.815 2.780 1.00 90.50 160 LEU A C 1
ATOM 1250 O O . LEU A 1 160 ? -11.763 -5.066 3.627 1.00 90.50 160 LEU A O 1
ATOM 1254 N N . THR A 1 161 ? -12.018 -6.684 2.086 1.00 89.94 161 THR A N 1
ATOM 1255 C CA . THR A 1 161 ? -13.463 -6.861 2.302 1.00 89.94 161 THR A CA 1
ATOM 1256 C C . THR A 1 161 ? -13.752 -7.432 3.689 1.00 89.94 161 THR A C 1
ATOM 1258 O O . THR A 1 161 ? -14.649 -6.956 4.379 1.00 89.94 161 THR A O 1
ATOM 1261 N N . GLU A 1 162 ? -12.971 -8.416 4.132 1.00 90.75 162 GLU A N 1
ATOM 1262 C CA . GLU A 1 162 ? -13.109 -8.996 5.470 1.00 90.75 162 GLU A CA 1
ATOM 1263 C C . GLU A 1 162 ? -12.761 -7.961 6.549 1.00 90.75 162 GLU A C 1
ATOM 1265 O O . GLU A 1 162 ? -13.510 -7.800 7.510 1.00 90.75 162 GLU A O 1
ATOM 1270 N N . LEU A 1 163 ? -11.702 -7.168 6.344 1.00 89.62 163 LEU A N 1
ATOM 1271 C CA . LEU A 1 163 ? -11.352 -6.074 7.248 1.00 89.62 163 LEU A CA 1
ATOM 1272 C C . LEU A 1 163 ? -12.490 -5.053 7.388 1.00 89.62 163 LEU A C 1
ATOM 1274 O O . LEU A 1 163 ? -12.776 -4.622 8.501 1.00 89.62 163 LEU A O 1
ATOM 1278 N N . GLN A 1 164 ? -13.160 -4.695 6.288 1.00 86.69 164 GLN A N 1
ATOM 1279 C CA . GLN A 1 164 ? -14.332 -3.812 6.327 1.00 86.69 164 GLN A CA 1
ATOM 1280 C C . GLN A 1 164 ? -15.450 -4.399 7.179 1.00 86.69 164 GLN A C 1
ATOM 1282 O O . GLN A 1 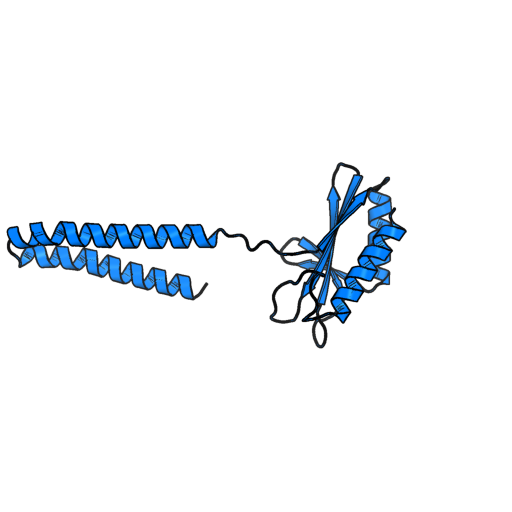164 ? -15.991 -3.699 8.026 1.00 86.69 164 GLN A O 1
ATOM 1287 N N . SER A 1 165 ? -15.748 -5.687 7.007 1.00 85.56 165 SER A N 1
ATOM 1288 C CA . SER A 1 165 ? -16.789 -6.361 7.790 1.00 85.56 165 SER A CA 1
ATOM 1289 C C . SER A 1 165 ? -16.455 -6.533 9.276 1.00 85.56 165 SER A C 1
ATOM 1291 O O . SER A 1 165 ? -17.359 -6.722 10.076 1.00 85.56 165 SER A O 1
ATOM 1293 N N . CYS A 1 166 ? -15.174 -6.498 9.661 1.00 81.50 166 CYS A N 1
ATOM 1294 C CA . CYS A 1 166 ? -14.758 -6.592 11.064 1.00 81.50 166 CYS A CA 1
ATOM 1295 C C . CYS A 1 166 ? -14.736 -5.240 11.793 1.00 81.50 166 CYS A C 1
ATOM 1297 O O . CYS A 1 166 ? -14.637 -5.216 13.021 1.00 81.50 166 CYS A O 1
ATOM 1299 N N . VAL A 1 167 ? -14.715 -4.135 11.044 1.00 78.44 167 VAL A N 1
ATOM 1300 C CA . VAL A 1 167 ? -14.517 -2.779 11.572 1.00 78.44 167 VAL A CA 1
ATOM 1301 C C . VAL A 1 167 ? -15.794 -1.937 11.512 1.00 78.44 167 VAL A C 1
ATOM 1303 O O . VAL A 1 167 ? -15.993 -1.119 12.411 1.00 78.44 167 VAL A O 1
ATOM 1306 N N . CYS A 1 168 ? -16.622 -2.124 10.479 1.00 64.56 168 CYS A N 1
ATOM 1307 C CA . CYS A 1 168 ? -17.992 -1.606 10.423 1.00 64.56 168 CYS A CA 1
ATOM 1308 C C . CYS A 1 168 ? -18.912 -2.402 11.351 1.00 64.56 168 CYS A C 1
ATOM 1310 O O . CYS A 1 168 ? -19.793 -1.765 11.966 1.00 64.56 168 CYS A O 1
#

Sequence (168 aa):
MFLIGLSMLLFSICSVVFCVIPLFLTGTLSKDIIAYLMPFFAVLFIIGAVGIALMAVGLCVKRKIKRTTVKVACSQIEETQRKVSEFLRKKGYKSITEHGENVWKCGVGFLTAMKYIKIEFEKNNTMFVSGWVRVIGGNEQDLSGTFVCVVPKKQVMRDLTELQSCVC

Solvent-accessible surface area (backbone atoms only — not comparable to full-atom values): 9606 Å² total; per-residue (Å²): 114,70,70,58,55,54,53,53,50,52,50,51,52,49,49,52,51,65,57,50,48,57,66,56,42,68,76,78,52,59,70,68,60,52,65,66,47,50,61,57,54,50,51,53,51,50,54,51,53,52,54,51,52,52,54,60,60,61,67,68,61,74,77,78,76,56,57,42,68,47,82,40,70,37,97,51,63,71,64,44,52,51,55,50,51,53,52,40,44,74,72,57,33,42,83,43,75,56,97,90,39,71,31,32,41,30,75,86,32,87,91,48,56,22,36,40,40,34,74,46,80,45,95,80,38,33,36,40,42,32,32,33,36,31,41,76,98,52,67,81,35,38,55,72,73,81,87,69,63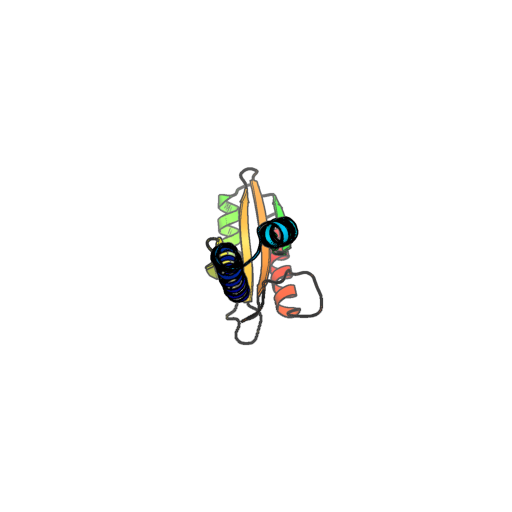,51,69,60,33,54,47,54,51,49,53,52,55,51,49,48,69,74,60,99